Protein AF-A0A2J4ZSK7-F1 (afdb_monomer)

pLDDT: mean 88.55, std 7.67, range [62.12, 95.06]

Foldseek 3Di:
DDDDFWDWDDDPPDIDIHGRPVVVPSPPDPSVD

Structure (mmCIF, N/CA/C/O backbone):
data_AF-A0A2J4ZSK7-F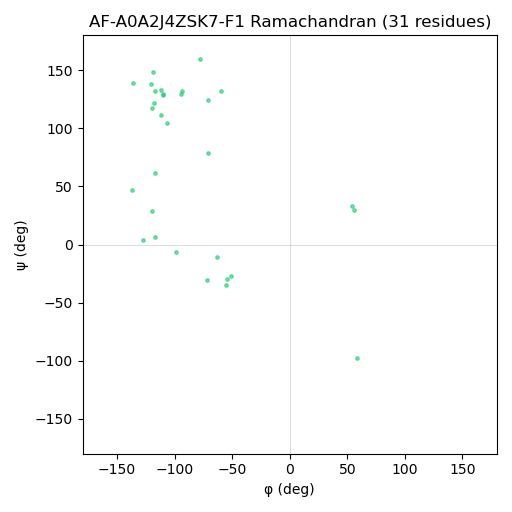1
#
_entry.id   AF-A0A2J4ZSK7-F1
#
loop_
_atom_site.group_PDB
_atom_site.id
_atom_site.type_symbol
_atom_site.label_atom_id
_atom_site.label_alt_id
_atom_site.label_comp_id
_atom_site.label_asym_id
_atom_site.label_entity_id
_atom_site.label_seq_id
_atom_site.pdbx_PDB_ins_code
_atom_site.Cartn_x
_atom_site.Cartn_y
_atom_site.Cartn_z
_atom_site.occupancy
_atom_site.B_iso_or_equiv
_atom_site.auth_seq_id
_atom_site.auth_comp_id
_atom_site.auth_asym_id
_atom_site.auth_atom_id
_atom_site.pdbx_PDB_model_num
ATOM 1 N N . MET A 1 1 ? -5.941 5.592 1.289 1.00 70.56 1 MET A N 1
ATOM 2 C CA . MET A 1 1 ? -4.840 6.270 0.567 1.00 70.56 1 MET A CA 1
ATOM 3 C C . MET A 1 1 ? -3.951 5.173 -0.002 1.00 70.56 1 MET A C 1
ATOM 5 O O . MET A 1 1 ? -3.752 4.194 0.701 1.00 70.56 1 MET A O 1
ATOM 9 N N . SER A 1 2 ? -3.523 5.260 -1.262 1.00 82.06 2 SER A N 1
ATOM 10 C CA . SER A 1 2 ? -2.726 4.212 -1.921 1.00 82.06 2 SER A CA 1
ATOM 11 C C . SER A 1 2 ? -1.363 4.788 -2.285 1.00 82.06 2 SER A C 1
ATOM 13 O O . SER A 1 2 ? -1.295 5.890 -2.829 1.00 82.06 2 SER A O 1
ATOM 15 N N . TYR A 1 3 ? -0.296 4.067 -1.950 1.00 88.31 3 TYR A N 1
ATOM 16 C CA . TYR A 1 3 ? 1.081 4.460 -2.225 1.00 88.31 3 TYR A CA 1
ATOM 17 C C . TYR A 1 3 ? 1.733 3.420 -3.133 1.00 88.31 3 TYR A C 1
ATOM 19 O O . TYR A 1 3 ? 1.423 2.235 -3.062 1.00 88.31 3 TYR A O 1
ATOM 27 N N . GLN A 1 4 ? 2.655 3.864 -3.986 1.00 87.19 4 GLN A N 1
ATOM 28 C CA . GLN A 1 4 ? 3.259 3.001 -5.004 1.00 87.19 4 GLN A CA 1
ATOM 29 C C . GLN A 1 4 ? 4.225 1.954 -4.427 1.00 87.19 4 GLN A C 1
ATOM 31 O O . GLN A 1 4 ? 4.377 0.884 -5.009 1.00 87.19 4 GLN A O 1
ATOM 36 N N . TYR A 1 5 ? 4.892 2.267 -3.312 1.00 91.69 5 TYR A N 1
ATOM 37 C CA . TYR A 1 5 ? 5.999 1.463 -2.773 1.00 91.69 5 TYR A CA 1
ATOM 38 C C . TYR A 1 5 ? 5.833 1.073 -1.305 1.00 91.69 5 TYR A C 1
ATOM 40 O O . TYR A 1 5 ? 6.733 0.466 -0.723 1.00 91.69 5 TYR A O 1
ATOM 48 N N . VAL A 1 6 ? 4.700 1.421 -0.700 1.00 90.56 6 VAL A N 1
ATOM 49 C CA . VAL A 1 6 ? 4.349 1.006 0.655 1.00 90.56 6 VAL A CA 1
ATOM 50 C C . VAL A 1 6 ? 2.894 0.580 0.694 1.00 90.56 6 VAL A C 1
ATOM 52 O O . VAL A 1 6 ? 2.028 1.227 0.107 1.00 90.56 6 VAL A O 1
ATOM 55 N N . ASN A 1 7 ? 2.628 -0.498 1.412 1.00 92.75 7 ASN A N 1
ATOM 56 C CA . ASN A 1 7 ? 1.283 -0.856 1.812 1.00 92.75 7 ASN A CA 1
ATOM 57 C C . ASN A 1 7 ? 1.046 -0.265 3.199 1.00 92.75 7 ASN A C 1
ATOM 59 O O .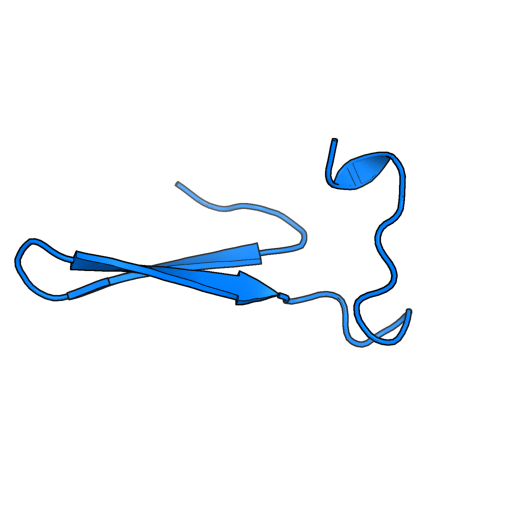 ASN A 1 7 ? 1.898 -0.376 4.079 1.00 92.75 7 ASN A O 1
ATOM 63 N N . VAL A 1 8 ? -0.094 0.396 3.379 1.00 92.19 8 VAL A N 1
ATOM 64 C CA . VAL A 1 8 ? -0.482 0.976 4.666 1.00 92.19 8 VAL A CA 1
ATOM 65 C C . VAL A 1 8 ? -1.756 0.298 5.122 1.00 92.19 8 VAL A C 1
ATOM 67 O O . VAL A 1 8 ? -2.774 0.362 4.433 1.00 92.19 8 VAL A O 1
ATOM 70 N N . GLU A 1 9 ? -1.698 -0.317 6.294 1.00 94.31 9 GLU A N 1
ATOM 71 C CA . GLU A 1 9 ? -2.834 -0.956 6.939 1.00 94.31 9 GLU A CA 1
ATOM 72 C C . GLU A 1 9 ? -3.085 -0.309 8.301 1.00 94.31 9 GLU A C 1
ATOM 74 O O . GLU A 1 9 ? -2.156 0.002 9.044 1.00 94.31 9 GLU A O 1
ATOM 79 N N . ILE A 1 10 ? -4.353 -0.071 8.637 1.00 93.88 10 ILE A N 1
ATOM 80 C CA . ILE A 1 10 ? -4.739 0.474 9.939 1.00 93.88 10 ILE A CA 1
ATOM 81 C C . ILE A 1 10 ? -5.493 -0.612 10.695 1.00 93.88 10 ILE A C 1
ATOM 83 O O . ILE A 1 10 ? -6.622 -0.957 10.350 1.00 93.88 10 ILE A O 1
ATOM 87 N N . ILE A 1 11 ? -4.881 -1.116 11.763 1.00 95.06 11 ILE A N 1
ATOM 88 C CA . ILE A 1 11 ? -5.460 -2.125 12.645 1.00 95.06 11 ILE A CA 1
ATOM 89 C C . ILE A 1 11 ? -5.852 -1.432 13.953 1.00 95.06 11 ILE A C 1
ATOM 91 O O . ILE A 1 11 ? -5.018 -1.101 14.799 1.00 95.06 11 ILE A O 1
ATOM 95 N N . ARG A 1 12 ? -7.159 -1.199 14.134 1.00 94.38 12 ARG A N 1
ATOM 96 C CA . ARG A 1 12 ? -7.739 -0.435 15.257 1.00 94.38 12 ARG A CA 1
ATOM 97 C C . ARG A 1 12 ? -7.200 1.003 15.326 1.00 94.38 12 ARG A C 1
ATOM 99 O O . ARG A 1 12 ? -7.713 1.878 14.643 1.00 94.38 12 ARG A O 1
ATOM 106 N N . LYS A 1 13 ? -6.202 1.246 16.180 1.00 94.25 13 LYS A N 1
ATOM 107 C CA . LYS A 1 13 ? -5.547 2.550 16.398 1.00 94.25 13 LYS A CA 1
ATOM 108 C C . LYS A 1 13 ? -4.062 2.526 16.017 1.00 94.25 13 LYS A C 1
ATOM 110 O O . LYS A 1 13 ? -3.354 3.490 16.285 1.00 94.25 13 LYS A O 1
ATOM 115 N N . VAL A 1 14 ? -3.588 1.422 15.440 1.00 92.88 14 VAL A N 1
ATOM 116 C CA . VAL A 1 14 ? -2.192 1.224 15.047 1.00 92.88 14 VAL A CA 1
ATOM 117 C C . VAL A 1 14 ? -2.113 1.238 13.527 1.00 92.88 14 VAL A C 1
ATOM 119 O O . VAL A 1 14 ? -2.862 0.523 12.866 1.00 92.88 14 VAL A O 1
ATOM 122 N N . ALA A 1 15 ? -1.214 2.053 12.982 1.00 94.56 15 ALA A N 1
ATOM 123 C CA . ALA A 1 15 ? -0.874 2.031 11.566 1.00 94.56 15 ALA A CA 1
ATOM 124 C C . ALA A 1 15 ? 0.357 1.142 11.351 1.00 94.56 15 ALA A C 1
ATOM 126 O O . ALA A 1 15 ? 1.371 1.308 12.029 1.00 94.56 15 ALA A O 1
ATOM 127 N N . VAL A 1 16 ? 0.255 0.211 10.409 1.00 92.94 16 VAL A N 1
ATOM 128 C CA . VAL A 1 16 ? 1.327 -0.671 9.951 1.00 92.94 16 VAL A CA 1
ATOM 129 C C . VAL A 1 16 ? 1.706 -0.238 8.539 1.00 92.94 16 VAL A C 1
ATOM 131 O O . VAL A 1 16 ?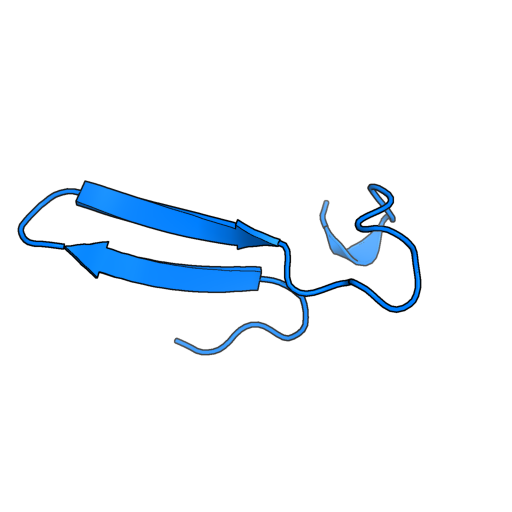 0.840 -0.048 7.685 1.00 92.94 16 VAL A O 1
ATOM 134 N N . ILE A 1 17 ? 3.002 -0.037 8.307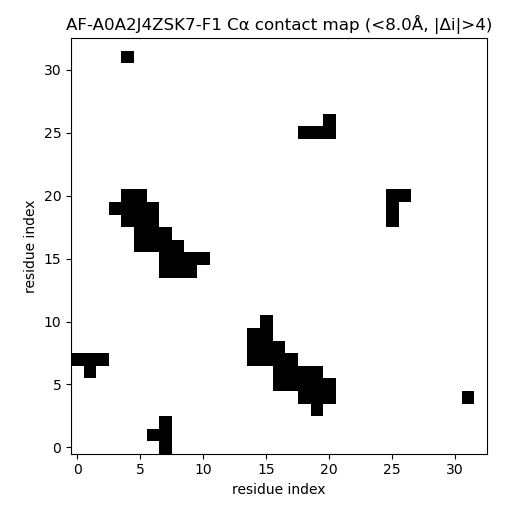 1.00 93.88 17 ILE A N 1
ATOM 135 C CA . ILE A 1 17 ? 3.548 0.359 7.008 1.00 93.88 17 ILE A CA 1
ATOM 136 C C . ILE A 1 17 ? 4.506 -0.738 6.563 1.00 93.88 17 ILE A C 1
ATOM 138 O O . ILE A 1 17 ? 5.521 -0.981 7.213 1.00 93.88 17 ILE A O 1
ATOM 142 N N . GLU A 1 18 ? 4.187 -1.381 5.448 1.00 92.81 18 GLU A N 1
ATOM 143 C CA . GLU A 1 18 ? 4.985 -2.457 4.871 1.00 92.81 18 GLU A CA 1
ATOM 144 C C . GLU A 1 18 ? 5.616 -2.006 3.559 1.00 92.81 18 GLU A C 1
ATOM 146 O O . GLU A 1 18 ? 4.950 -1.439 2.690 1.00 92.81 18 GLU A O 1
ATOM 151 N N . PHE A 1 19 ? 6.909 -2.274 3.384 1.00 92.12 19 PHE A N 1
ATOM 152 C CA . PHE A 1 19 ? 7.587 -1.962 2.131 1.00 92.12 19 PHE A CA 1
ATOM 153 C C . PHE A 1 19 ? 7.123 -2.895 1.018 1.00 92.12 19 PHE A C 1
ATOM 155 O O . PHE A 1 19 ? 7.261 -4.114 1.100 1.00 92.12 19 PHE A O 1
ATOM 162 N N . ASN A 1 20 ? 6.640 -2.295 -0.064 1.00 91.56 20 ASN A N 1
ATOM 163 C CA . ASN A 1 20 ? 6.195 -2.986 -1.261 1.00 91.56 20 ASN A CA 1
ATOM 164 C C . ASN A 1 20 ? 7.074 -2.582 -2.453 1.00 91.56 20 ASN A C 1
ATOM 166 O O . ASN A 1 20 ? 6.630 -1.968 -3.422 1.00 91.56 20 ASN A O 1
ATOM 170 N N . TYR A 1 21 ? 8.372 -2.880 -2.349 1.00 93.06 21 TYR A N 1
ATOM 171 C CA . TYR A 1 21 ? 9.361 -2.570 -3.381 1.00 93.06 21 TYR A CA 1
ATOM 172 C C . TYR A 1 21 ? 10.333 -3.727 -3.618 1.00 93.06 21 TYR A C 1
ATOM 174 O O . TYR A 1 21 ? 11.554 -3.568 -3.740 1.00 93.06 21 TYR A O 1
ATOM 182 N N . SER A 1 22 ? 9.751 -4.920 -3.737 1.00 90.69 22 SER A N 1
ATOM 183 C CA 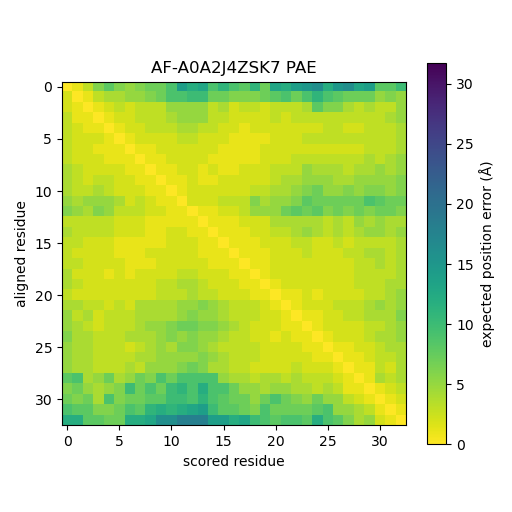. SER A 1 22 ? 10.459 -6.188 -3.925 1.00 90.69 22 SER A CA 1
ATOM 184 C C . SER A 1 22 ? 11.399 -6.179 -5.133 1.00 90.69 22 SER A C 1
ATOM 186 O O . SER A 1 22 ? 12.504 -6.711 -5.049 1.00 90.69 22 SER A O 1
ATOM 188 N N . ARG A 1 23 ? 11.032 -5.481 -6.222 1.00 89.94 23 ARG A N 1
ATOM 189 C CA . ARG A 1 23 ? 11.871 -5.334 -7.429 1.00 89.94 23 ARG A CA 1
ATOM 190 C C . ARG A 1 23 ? 13.271 -4.786 -7.134 1.00 89.94 23 ARG A C 1
ATOM 192 O O . ARG A 1 23 ? 14.198 -5.074 -7.883 1.00 89.94 23 ARG A O 1
ATOM 199 N N . LYS A 1 24 ? 13.431 -3.972 -6.088 1.00 91.56 24 LYS A N 1
ATOM 200 C CA . LYS A 1 24 ? 14.738 -3.440 -5.673 1.00 91.56 24 LYS A CA 1
ATOM 201 C C . LY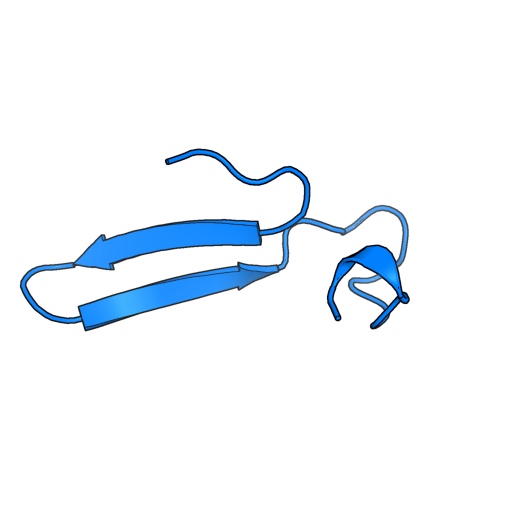S A 1 24 ? 15.112 -3.855 -4.255 1.00 91.56 24 LYS A C 1
ATOM 203 O O . LYS A 1 24 ? 15.806 -3.104 -3.579 1.00 91.56 24 LYS A O 1
ATOM 208 N N . LEU A 1 25 ? 14.634 -5.013 -3.797 1.00 90.62 25 LEU A N 1
ATOM 209 C CA . LEU A 1 25 ? 14.934 -5.544 -2.463 1.00 90.62 25 LEU A CA 1
ATOM 210 C C . LEU A 1 25 ? 14.615 -4.542 -1.336 1.00 90.62 25 LEU A C 1
ATOM 212 O O . LEU A 1 25 ? 15.324 -4.486 -0.337 1.00 90.62 25 LEU A O 1
ATOM 216 N N . ASN A 1 26 ? 13.578 -3.713 -1.517 1.00 87.19 26 ASN A N 1
ATOM 217 C CA . ASN A 1 26 ? 13.212 -2.636 -0.592 1.00 87.19 26 ASN A CA 1
ATOM 218 C C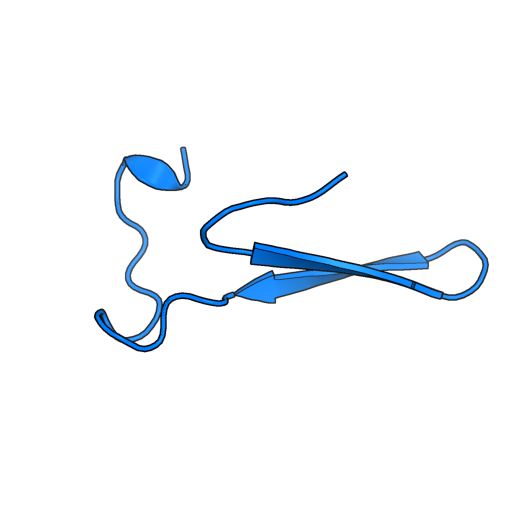 . ASN A 1 26 ? 14.353 -1.639 -0.299 1.00 87.19 26 ASN A C 1
ATOM 220 O O . ASN A 1 26 ? 14.402 -1.036 0.770 1.00 87.19 26 ASN A O 1
ATOM 224 N N . ALA A 1 27 ? 15.260 -1.430 -1.258 1.00 89.75 27 ALA A N 1
ATOM 225 C CA . ALA A 1 27 ? 16.310 -0.428 -1.137 1.00 89.75 27 ALA A CA 1
ATOM 226 C C . ALA A 1 27 ? 15.718 0.978 -0.959 1.00 89.75 27 ALA A C 1
ATOM 228 O O . ALA A 1 27 ? 14.865 1.412 -1.744 1.00 89.75 27 ALA A O 1
ATOM 229 N N . LEU A 1 28 ? 16.241 1.708 0.030 1.00 88.06 28 LEU A N 1
ATOM 230 C CA . LEU A 1 28 ? 15.843 3.071 0.391 1.00 88.06 28 LEU A CA 1
ATOM 231 C C . LEU A 1 28 ? 16.296 4.071 -0.680 1.00 88.06 28 LEU A C 1
ATOM 233 O O . LEU A 1 28 ? 17.315 4.748 -0.581 1.00 88.06 28 LEU A O 1
ATOM 237 N N . SER A 1 29 ? 15.531 4.108 -1.763 1.00 86.25 29 SER A N 1
ATOM 238 C CA . SER A 1 29 ? 15.701 5.041 -2.874 1.00 86.25 29 SER A CA 1
ATOM 239 C C . SER A 1 29 ? 15.135 6.418 -2.513 1.00 86.25 29 SER A C 1
ATOM 241 O O . SER A 1 29 ? 14.227 6.515 -1.697 1.00 86.25 29 SER A O 1
ATOM 243 N N . LYS A 1 30 ? 15.558 7.478 -3.215 1.00 87.25 30 LYS A N 1
ATOM 244 C CA . LYS A 1 30 ? 14.993 8.835 -3.056 1.00 87.25 30 LYS A CA 1
ATOM 245 C C . LYS A 1 30 ? 13.458 8.890 -3.141 1.00 87.25 30 LYS A C 1
ATOM 247 O O . LYS A 1 30 ? 12.860 9.750 -2.528 1.00 87.25 30 LYS A O 1
ATOM 252 N N . ALA A 1 31 ? 12.819 7.963 -3.857 1.00 78.06 31 ALA A N 1
ATOM 253 C CA . ALA A 1 31 ? 11.358 7.862 -3.932 1.00 78.06 31 ALA A CA 1
ATOM 254 C C . ALA A 1 31 ? 10.659 7.553 -2.585 1.00 78.06 31 ALA A C 1
ATOM 256 O O . ALA A 1 31 ? 9.435 7.613 -2.526 1.00 78.06 31 ALA A O 1
ATOM 257 N N . PHE A 1 32 ? 11.414 7.196 -1.540 1.00 69.62 32 PHE A N 1
ATOM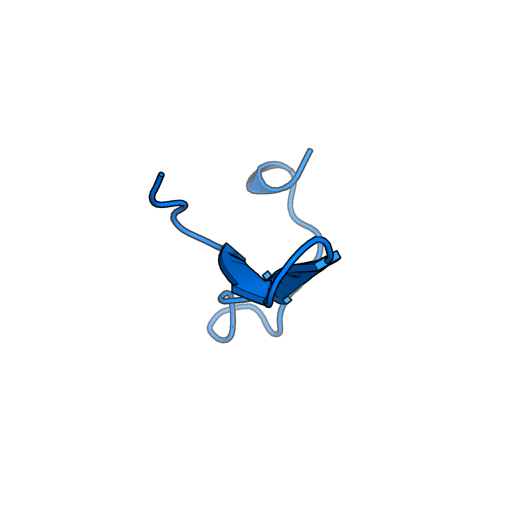 258 C CA . PHE A 1 32 ? 10.925 6.989 -0.173 1.00 69.62 32 PHE A CA 1
ATOM 259 C C . PHE A 1 32 ? 11.156 8.193 0.759 1.00 69.62 32 PHE A C 1
ATOM 261 O O . PHE A 1 32 ? 10.713 8.130 1.903 1.00 69.62 32 PHE A O 1
ATOM 268 N N . ILE A 1 33 ? 11.872 9.234 0.305 1.00 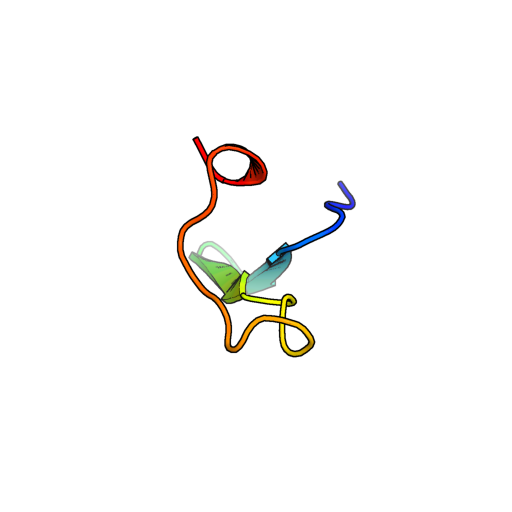62.12 33 ILE A N 1
ATOM 269 C CA . ILE A 1 33 ? 12.230 10.437 1.081 1.00 62.12 33 ILE A CA 1
ATOM 270 C C . ILE A 1 33 ? 11.354 11.609 0.647 1.00 62.12 33 ILE A C 1
ATOM 272 O O . ILE A 1 33 ? 11.237 11.820 -0.582 1.00 62.12 33 ILE A O 1
#

Secondary structure (DSSP, 8-state):
---SSEEEEEETTEEEEEE--GGGTT---GGG-

Sequence (33 aa):
MSYQYVNVEIIRKVAVIEFNYSRKLNALSKAFI

Organism: NCBI:txid1134687

Radius of gyration: 10.69 Å; Cα contacts (8 Å, |Δi|>4): 32; chains: 1; bounding box: 24×17×24 Å

Solvent-accessible surface area (backbone atoms only — not comparable to full-atom values): 2316 Å² total; per-residue (Å²): 138,90,58,93,48,40,48,76,47,74,60,93,92,44,79,46,79,43,82,48,32,72,95,58,75,57,59,92,48,72,93,78,108

Mean predicted aligned error: 3.74 Å